Protein AF-A0A0B1IUJ5-F1 (afdb_monomer_lite)

Secondary structure (DSSP, 8-state):
-HHHHHHTT----SEEEE---TTHHHHHHHH-TT-EEEE-HHHHHHHHHTTSPP-

InterPro domains:
  IPR001207 Transposase, mutator type [PF00872] (1-53)
  IPR001207 Transposase, mutator type [PS01007] (19-43)
  IPR001207 Transposase, mutator type [PTHR33217] (1-55)

Organism: Escherichia coli (NCBI:txid562)

Foldseek 3Di:
DLVVCVVVPPPEAQEDADQPPPCVVVVCCVRHVNYHYHHHVVSVVCVVCVPPDDD

Sequence (55 aa):
MLTELKNRGLNDILIACVDGLKGFPDAINTVYPKARIQLCIVHMVRNSLRFVSWK

Structure (mmCIF, N/CA/C/O backbone):
data_AF-A0A0B1IUJ5-F1
#
_entry.id   AF-A0A0B1IUJ5-F1
#
loop_
_atom_site.group_PDB
_atom_site.id
_atom_site.type_symbol
_atom_site.label_atom_id
_atom_site.label_alt_id
_atom_site.label_comp_id
_atom_site.label_asym_id
_atom_site.label_entity_id
_atom_site.label_seq_id
_atom_site.pdbx_PDB_ins_code
_atom_site.Cartn_x
_atom_site.Cartn_y
_atom_site.Cartn_z
_atom_site.occupancy
_atom_site.B_iso_or_equiv
_atom_site.auth_seq_id
_atom_site.auth_comp_id
_atom_site.auth_asym_id
_atom_site.auth_atom_id
_atom_site.pdbx_PDB_model_num
ATOM 1 N N . MET A 1 1 ? -10.979 10.659 -0.493 1.00 87.25 1 MET A N 1
ATOM 2 C CA . MET A 1 1 ? -11.066 9.270 -0.998 1.00 87.25 1 MET A CA 1
ATOM 3 C C . MET A 1 1 ? -11.051 8.221 0.118 1.00 87.25 1 MET A C 1
ATOM 5 O O . MET A 1 1 ? -12.077 7.601 0.332 1.00 87.25 1 MET A O 1
ATOM 9 N N . LEU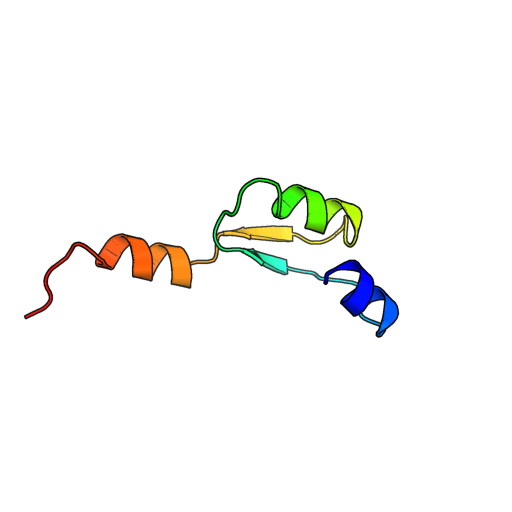 A 1 2 ? -9.955 7.993 0.859 1.00 95.69 2 LEU A N 1
ATOM 10 C CA . LEU A 1 2 ? -9.904 6.899 1.857 1.00 95.69 2 LEU A CA 1
ATOM 11 C C . LEU A 1 2 ? -10.954 7.041 2.975 1.00 95.69 2 LEU A C 1
ATOM 13 O O . LEU A 1 2 ? -11.646 6.077 3.297 1.00 95.69 2 LEU A O 1
ATOM 17 N N . THR A 1 3 ? -11.131 8.258 3.497 1.00 95.94 3 THR A N 1
ATOM 18 C CA . THR A 1 3 ? -12.186 8.598 4.470 1.00 95.94 3 THR A CA 1
ATOM 19 C C . THR A 1 3 ? -13.589 8.428 3.891 1.00 95.94 3 THR A C 1
ATOM 21 O O . THR A 1 3 ? -14.510 8.044 4.595 1.00 95.94 3 THR A O 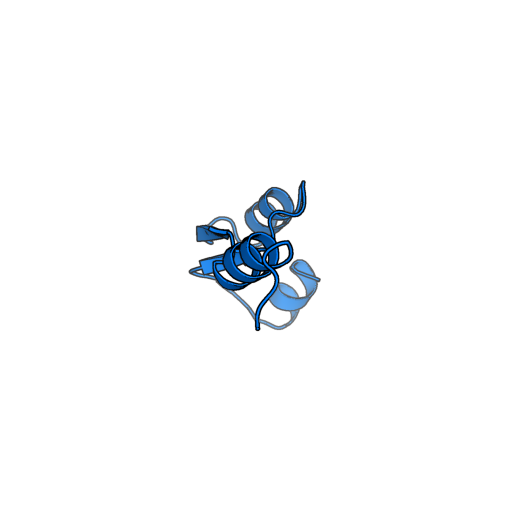1
ATOM 24 N N . GLU A 1 4 ? -13.761 8.670 2.594 1.00 97.69 4 GLU A N 1
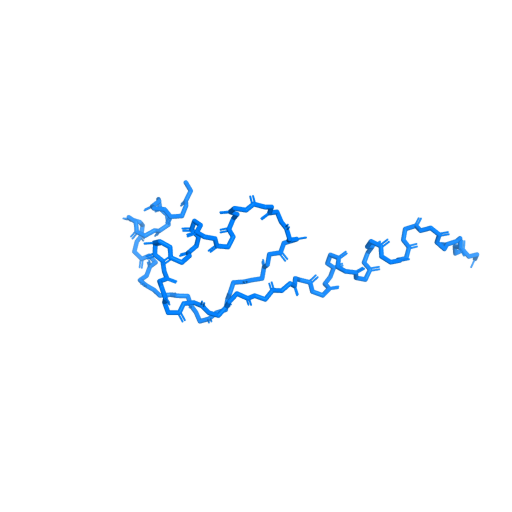ATOM 25 C CA . GLU A 1 4 ? -15.048 8.500 1.917 1.00 97.69 4 GLU A CA 1
ATOM 26 C C . GLU A 1 4 ? -15.423 7.019 1.806 1.00 97.69 4 GLU A C 1
ATOM 28 O O . GLU A 1 4 ? -16.566 6.662 2.070 1.00 97.69 4 GLU A O 1
ATOM 33 N N . LEU A 1 5 ? -14.455 6.145 1.499 1.00 97.44 5 LEU A N 1
ATOM 34 C CA . LEU A 1 5 ? -14.655 4.692 1.543 1.00 97.44 5 LEU A CA 1
ATOM 35 C C . LEU A 1 5 ? -15.064 4.230 2.948 1.00 97.44 5 LEU A C 1
ATOM 37 O O . LEU A 1 5 ? -15.992 3.435 3.084 1.00 97.44 5 LEU A O 1
ATOM 41 N N . LYS A 1 6 ? -14.442 4.798 3.988 1.00 96.62 6 LYS A N 1
ATOM 42 C CA . LYS A 1 6 ? -14.784 4.511 5.386 1.00 96.62 6 LYS A CA 1
ATOM 43 C C . LYS A 1 6 ? -16.207 4.956 5.717 1.00 96.62 6 LYS A C 1
ATOM 45 O O . LYS A 1 6 ? -16.984 4.184 6.266 1.00 96.62 6 LYS A O 1
ATOM 50 N N . ASN A 1 7 ? -16.579 6.165 5.295 1.00 97.81 7 ASN A N 1
ATOM 51 C CA . ASN A 1 7 ? -17.928 6.710 5.470 1.00 97.81 7 ASN A CA 1
ATOM 52 C C . ASN A 1 7 ? -19.000 5.914 4.704 1.00 97.81 7 ASN A C 1
ATOM 54 O O . ASN A 1 7 ? -20.167 5.951 5.076 1.00 97.81 7 ASN A O 1
ATOM 58 N N . ARG A 1 8 ? -18.615 5.179 3.653 1.00 98.06 8 ARG A N 1
ATOM 59 C CA . ARG A 1 8 ? -19.486 4.261 2.900 1.00 98.06 8 ARG A CA 1
ATOM 60 C C . ARG A 1 8 ? -19.558 2.849 3.498 1.00 98.06 8 ARG A C 1
ATOM 62 O O . ARG A 1 8 ? -20.192 1.983 2.906 1.00 98.06 8 ARG A O 1
ATOM 69 N N . GLY A 1 9 ? -18.931 2.613 4.651 1.00 97.75 9 GLY A N 1
ATOM 70 C CA . GLY A 1 9 ? -19.004 1.345 5.381 1.00 97.75 9 GLY A CA 1
ATOM 71 C C . GLY A 1 9 ? -17.841 0.382 5.133 1.00 97.75 9 GLY A C 1
ATOM 72 O O . GLY A 1 9 ? -17.902 -0.762 5.582 1.00 97.75 9 GLY A O 1
ATOM 73 N N . LEU A 1 10 ? -16.770 0.809 4.451 1.00 97.50 10 LEU A N 1
ATOM 74 C CA . LEU A 1 10 ? -15.542 0.016 4.390 1.00 97.50 10 LEU A CA 1
ATOM 75 C C . LEU A 1 10 ? -14.834 0.089 5.751 1.00 97.50 10 LEU A C 1
ATOM 77 O O . LEU A 1 10 ? -14.233 1.104 6.096 1.00 97.50 10 LEU A O 1
ATOM 81 N N . ASN A 1 11 ? -14.928 -0.980 6.536 1.00 95.25 11 ASN A N 1
ATOM 82 C CA . ASN A 1 11 ? -14.441 -0.980 7.918 1.00 95.25 11 ASN A C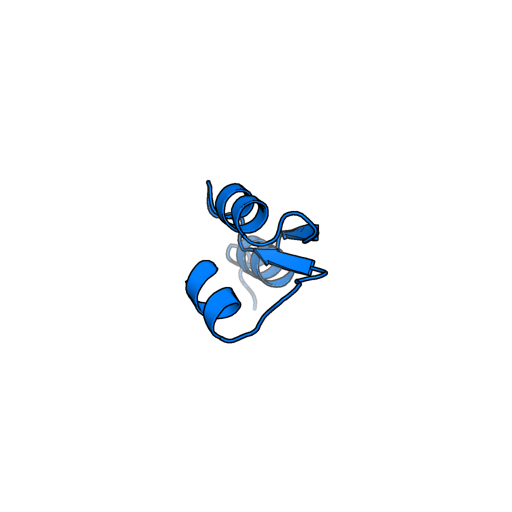A 1
ATOM 83 C C . ASN A 1 11 ? -12.959 -1.339 8.038 1.00 95.25 11 ASN A C 1
ATOM 85 O O . ASN A 1 11 ? -12.254 -0.761 8.865 1.00 95.25 11 ASN A O 1
ATOM 89 N N . ASP A 1 12 ? -12.494 -2.289 7.228 1.00 96.12 12 ASP A N 1
ATOM 90 C CA . ASP A 1 12 ? -11.124 -2.783 7.290 1.00 96.12 12 ASP A CA 1
ATOM 91 C C . ASP A 1 12 ? -10.603 -3.141 5.898 1.00 96.12 12 ASP A C 1
ATOM 93 O O . ASP A 1 12 ? -11.363 -3.481 4.987 1.00 96.12 12 ASP A O 1
ATOM 97 N N . ILE A 1 13 ? -9.287 -3.061 5.750 1.00 97.00 13 ILE A N 1
ATOM 98 C CA . ILE A 1 13 ? -8.556 -3.455 4.553 1.00 97.00 13 ILE A CA 1
ATOM 99 C C . ILE A 1 13 ? -7.449 -4.380 5.026 1.00 97.00 13 ILE A C 1
ATOM 101 O O . ILE A 1 13 ? -6.598 -3.965 5.799 1.00 97.00 13 ILE A O 1
ATOM 105 N N . LEU A 1 14 ? -7.417 -5.618 4.537 1.00 97.94 14 LEU A N 1
ATOM 106 C CA . LEU A 1 14 ? -6.324 -6.533 4.874 1.00 97.94 14 LEU A CA 1
ATOM 107 C C . LEU A 1 14 ? -5.041 -6.165 4.119 1.00 97.94 14 LEU A C 1
ATOM 109 O O . LEU A 1 14 ? -3.960 -6.138 4.705 1.00 97.94 14 LEU A O 1
ATOM 113 N N . ILE A 1 15 ? -5.160 -5.873 2.818 1.00 97.75 15 ILE A N 1
ATOM 114 C CA . ILE A 1 15 ? -4.033 -5.542 1.941 1.00 97.75 15 ILE A CA 1
ATOM 115 C C . ILE A 1 15 ? -4.400 -4.357 1.047 1.00 97.75 15 ILE A C 1
ATOM 117 O O . ILE A 1 15 ? -5.423 -4.384 0.365 1.00 97.75 15 ILE A O 1
ATOM 121 N N . ALA A 1 16 ? -3.534 -3.345 1.015 1.00 97.19 16 ALA A N 1
ATOM 122 C CA . ALA A 1 16 ? -3.619 -2.220 0.094 1.00 97.19 16 ALA A CA 1
ATOM 123 C C . ALA A 1 16 ? -2.430 -2.249 -0.879 1.00 97.19 16 ALA A C 1
ATOM 125 O O . ALA A 1 16 ? -1.292 -1.969 -0.495 1.00 97.19 16 ALA A O 1
ATOM 126 N N . CYS A 1 17 ? -2.697 -2.590 -2.143 1.00 97.50 17 CYS A N 1
ATOM 127 C CA . CYS A 1 17 ? -1.697 -2.570 -3.210 1.00 97.50 17 CYS A CA 1
ATOM 128 C C . CYS A 1 17 ? -1.594 -1.166 -3.816 1.00 97.50 17 CYS A C 1
ATOM 130 O O . CYS A 1 17 ? -2.548 -0.686 -4.425 1.00 97.50 17 CYS A O 1
ATOM 132 N N . VAL A 1 18 ? -0.434 -0.524 -3.687 1.00 96.12 18 VAL A N 1
ATOM 133 C CA . VAL A 1 18 ? -0.185 0.849 -4.158 1.00 96.12 18 VAL A CA 1
ATOM 134 C C . VAL A 1 18 ? 0.938 0.894 -5.191 1.00 96.12 18 VAL A C 1
ATOM 136 O O . VAL A 1 18 ? 1.731 -0.033 -5.313 1.00 96.12 18 VAL A O 1
ATOM 139 N N . ASP A 1 19 ? 1.010 1.964 -5.968 1.00 93.88 19 ASP A N 1
ATOM 140 C CA . ASP A 1 19 ? 2.017 2.185 -7.017 1.00 93.88 19 ASP A CA 1
ATOM 141 C C . ASP A 1 19 ? 3.353 2.758 -6.502 1.00 93.88 19 ASP A C 1
ATOM 143 O O . ASP A 1 19 ? 4.311 2.853 -7.263 1.00 93.88 19 ASP A O 1
ATOM 147 N N . GLY A 1 20 ? 3.435 3.109 -5.214 1.00 91.19 20 GLY A N 1
ATOM 148 C CA . GLY A 1 20 ? 4.616 3.724 -4.601 1.00 91.19 20 GLY A CA 1
ATOM 149 C C . GLY A 1 20 ? 4.548 5.249 -4.494 1.00 91.19 20 GLY A C 1
ATOM 150 O O . GLY A 1 20 ? 5.564 5.879 -4.199 1.00 91.19 20 GLY A O 1
ATOM 151 N N . LEU A 1 21 ? 3.372 5.854 -4.700 1.00 95.44 21 LEU A N 1
ATOM 152 C CA . LEU A 1 21 ? 3.170 7.287 -4.507 1.00 95.44 21 LEU A CA 1
ATOM 153 C C . LEU A 1 21 ? 3.579 7.740 -3.092 1.00 95.44 21 LEU A C 1
ATOM 155 O O . LEU A 1 21 ? 3.088 7.231 -2.080 1.00 95.44 21 LEU A O 1
ATOM 159 N N . LYS A 1 22 ? 4.469 8.737 -3.019 1.00 94.56 22 LYS A N 1
ATOM 160 C CA . LYS A 1 22 ? 4.979 9.279 -1.752 1.00 94.56 22 LYS A CA 1
ATOM 161 C C . LYS A 1 22 ? 3.835 9.831 -0.892 1.00 94.56 22 LYS A C 1
ATOM 163 O O . LYS A 1 22 ? 2.985 10.566 -1.385 1.00 94.56 22 LYS A O 1
ATOM 168 N N . GLY A 1 23 ? 3.830 9.486 0.396 1.00 94.69 23 GLY A N 1
ATOM 169 C CA . GLY A 1 23 ? 2.820 9.925 1.367 1.00 94.69 23 GLY A CA 1
ATOM 170 C C . GLY A 1 23 ? 1.479 9.186 1.281 1.00 94.69 23 GLY A C 1
ATOM 171 O O . GLY A 1 23 ? 0.670 9.278 2.202 1.00 94.69 23 GLY A O 1
ATOM 172 N N . PHE A 1 24 ? 1.234 8.404 0.224 1.00 95.75 24 PHE A N 1
ATOM 173 C CA . PHE A 1 24 ? 0.009 7.614 0.126 1.00 95.75 24 PHE A CA 1
ATOM 174 C C . PHE A 1 24 ? -0.042 6.454 1.139 1.00 95.75 24 PHE A C 1
ATOM 176 O O . PHE A 1 24 ? -1.094 6.274 1.756 1.00 95.75 24 PHE A O 1
ATOM 183 N N . PRO A 1 25 ? 1.064 5.729 1.414 1.00 95.81 25 PRO A N 1
ATOM 184 C CA . PRO A 1 25 ? 1.110 4.767 2.513 1.00 95.81 25 PRO A CA 1
ATOM 185 C C . PRO A 1 25 ? 0.727 5.368 3.875 1.00 95.81 25 PRO A C 1
ATOM 187 O O . PRO A 1 25 ? -0.053 4.773 4.615 1.00 95.81 25 PRO A O 1
ATOM 190 N N . ASP A 1 26 ? 1.206 6.576 4.177 1.00 96.44 26 ASP A N 1
ATOM 191 C CA . ASP A 1 26 ? 0.914 7.268 5.440 1.00 96.44 26 ASP A CA 1
ATOM 192 C C . AS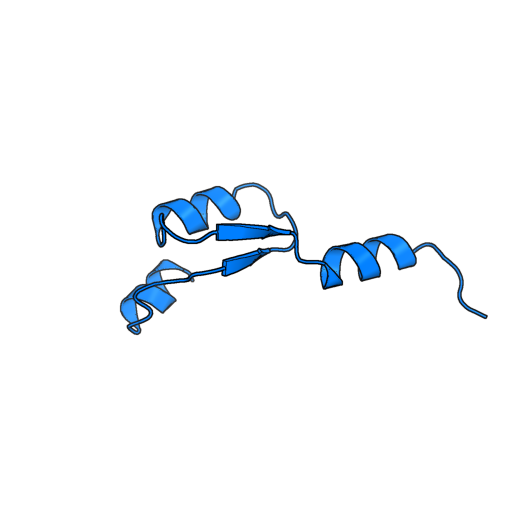P A 1 26 ? -0.568 7.658 5.540 1.00 96.44 26 ASP A C 1
ATOM 194 O O . ASP A 1 26 ? -1.205 7.499 6.586 1.00 96.44 26 ASP A O 1
ATOM 198 N N . ALA A 1 27 ? -1.157 8.096 4.423 1.00 96.31 27 ALA A N 1
ATOM 199 C CA . ALA A 1 27 ? -2.584 8.386 4.339 1.00 96.31 27 ALA A CA 1
ATOM 200 C C . ALA A 1 27 ? -3.448 7.127 4.548 1.00 96.31 27 ALA A C 1
ATOM 202 O O . ALA A 1 27 ? -4.477 7.195 5.223 1.00 96.31 27 ALA A O 1
ATOM 203 N N . ILE A 1 28 ? -3.025 5.971 4.020 1.00 97.00 28 ILE A N 1
ATOM 204 C CA . ILE A 1 28 ? -3.693 4.680 4.258 1.00 97.00 28 ILE A CA 1
ATOM 205 C C . ILE A 1 28 ? -3.600 4.296 5.731 1.00 97.00 28 ILE A C 1
ATOM 207 O O . ILE A 1 28 ? -4.638 4.030 6.335 1.00 97.00 28 ILE A O 1
ATOM 211 N N . ASN A 1 29 ? -2.408 4.350 6.328 1.00 96.50 29 ASN A N 1
ATOM 212 C CA . ASN A 1 29 ? -2.201 4.026 7.742 1.00 96.50 29 ASN A CA 1
ATOM 213 C C . ASN A 1 29 ? -3.017 4.924 8.684 1.00 96.50 29 ASN A C 1
ATOM 215 O O . ASN A 1 29 ? -3.453 4.474 9.740 1.00 96.50 29 ASN A O 1
ATOM 219 N N . THR A 1 30 ? -3.281 6.171 8.288 1.00 97.25 30 THR A N 1
ATOM 220 C CA . THR A 1 30 ? -4.112 7.100 9.069 1.00 97.25 30 THR A CA 1
ATOM 221 C C . THR A 1 30 ? -5.583 6.664 9.124 1.00 97.25 30 THR A C 1
ATOM 223 O O . THR A 1 30 ? -6.246 6.835 10.146 1.00 97.25 30 THR A O 1
ATOM 226 N N . VAL A 1 31 ? -6.123 6.095 8.038 1.00 97.69 31 VAL A N 1
ATOM 227 C CA . VAL A 1 31 ? -7.550 5.721 7.948 1.00 97.69 31 VAL A CA 1
ATOM 228 C C . VAL A 1 31 ? -7.792 4.246 8.298 1.00 97.69 31 VAL A C 1
ATOM 230 O O . VAL A 1 31 ? -8.787 3.935 8.967 1.00 97.69 31 VAL A O 1
ATOM 233 N N . TYR A 1 32 ? -6.873 3.371 7.878 1.00 97.94 32 TYR A N 1
ATOM 234 C CA . TYR A 1 32 ? -6.890 1.910 8.009 1.00 97.94 32 TYR A CA 1
ATOM 235 C C . TYR A 1 32 ? -5.546 1.405 8.578 1.00 97.94 32 TYR A C 1
ATOM 237 O O . TYR A 1 32 ? -4.754 0.800 7.856 1.00 97.94 32 TYR A O 1
ATOM 245 N N . PRO A 1 33 ? -5.262 1.617 9.876 1.00 97.06 33 PRO A N 1
ATOM 246 C CA . PRO A 1 33 ? -3.953 1.323 10.480 1.00 97.06 33 PRO A CA 1
ATOM 247 C C . PRO A 1 33 ? -3.580 -0.167 10.513 1.00 97.06 33 PRO A C 1
ATOM 249 O O . PRO A 1 33 ? -2.430 -0.510 10.770 1.00 97.06 33 PRO A O 1
ATOM 252 N N . LYS A 1 34 ? -4.547 -1.064 10.289 1.00 97.56 34 LYS A N 1
ATOM 253 C CA . LYS A 1 34 ? -4.327 -2.517 10.237 1.00 97.56 34 LYS A CA 1
ATOM 254 C C . LYS A 1 34 ? -4.007 -3.025 8.831 1.00 97.56 34 LYS A C 1
ATOM 256 O O . LYS A 1 34 ? -3.648 -4.191 8.679 1.00 97.56 34 LYS A O 1
ATOM 261 N N . ALA A 1 35 ? -4.127 -2.169 7.816 1.00 97.88 35 ALA A N 1
ATOM 262 C CA . ALA A 1 35 ? -3.912 -2.565 6.440 1.00 97.88 35 ALA A CA 1
ATOM 263 C C . ALA A 1 35 ? -2.439 -2.836 6.162 1.00 97.88 35 ALA A C 1
ATOM 265 O O . ALA A 1 35 ? -1.569 -1.998 6.396 1.00 97.88 35 ALA A O 1
ATOM 266 N N . ARG A 1 36 ? -2.150 -4.001 5.580 1.00 97.94 36 ARG A N 1
ATOM 267 C CA . ARG A 1 36 ? -0.816 -4.292 5.070 1.00 97.94 36 ARG A CA 1
ATOM 268 C C . ARG A 1 36 ? -0.622 -3.589 3.733 1.00 97.94 36 ARG A C 1
ATOM 270 O O . ARG A 1 36 ? -1.272 -3.919 2.742 1.00 97.94 36 ARG A O 1
ATOM 277 N N . ILE A 1 37 ? 0.310 -2.650 3.687 1.00 97.25 37 ILE A N 1
ATOM 278 C CA . ILE A 1 37 ? 0.628 -1.917 2.462 1.00 97.25 37 ILE A CA 1
ATOM 279 C C . ILE A 1 37 ? 1.648 -2.722 1.650 1.00 97.25 37 ILE A C 1
ATOM 281 O O . ILE A 1 37 ? 2.667 -3.170 2.175 1.00 97.25 37 ILE A O 1
ATOM 285 N N . GLN A 1 38 ? 1.360 -2.923 0.365 1.00 97.56 38 GLN A N 1
ATOM 286 C CA . GLN A 1 38 ? 2.205 -3.660 -0.573 1.00 97.56 38 GLN A CA 1
ATOM 287 C C . GLN A 1 38 ? 2.408 -2.835 -1.850 1.00 97.56 38 GLN A C 1
ATOM 289 O O . GLN A 1 38 ? 1.477 -2.202 -2.344 1.00 97.56 38 GLN A O 1
ATOM 294 N N . LEU A 1 39 ? 3.616 -2.864 -2.420 1.00 96.94 39 LEU A N 1
ATOM 295 C CA . LEU A 1 39 ? 3.837 -2.345 -3.770 1.00 96.94 39 LEU A CA 1
ATOM 296 C C . LEU A 1 39 ? 3.190 -3.275 -4.797 1.00 96.94 39 LEU A C 1
ATOM 298 O O . LEU A 1 39 ? 3.418 -4.484 -4.801 1.00 96.94 39 LEU A O 1
ATOM 302 N N . CYS A 1 40 ? 2.384 -2.706 -5.681 1.00 97.69 40 CYS A N 1
ATOM 303 C CA . CYS A 1 40 ? 1.640 -3.451 -6.676 1.00 97.69 40 CYS A CA 1
ATOM 304 C C . CYS A 1 40 ? 2.591 -4.077 -7.703 1.00 97.69 40 CYS A C 1
ATOM 306 O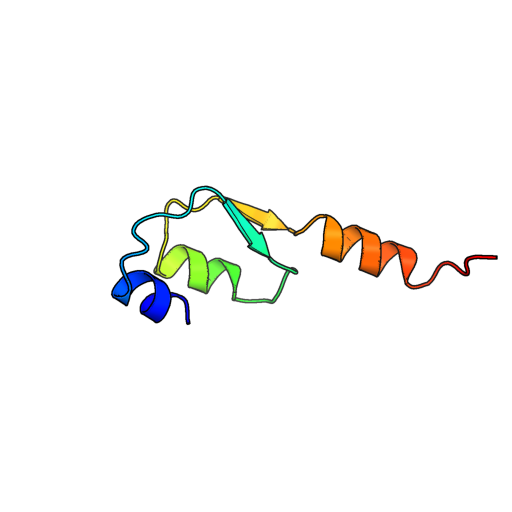 O . CYS A 1 40 ? 3.219 -3.375 -8.500 1.00 97.69 40 CYS A O 1
ATOM 308 N N . ILE A 1 41 ? 2.643 -5.412 -7.730 1.00 97.38 41 ILE A N 1
ATOM 309 C CA . ILE A 1 41 ? 3.494 -6.161 -8.661 1.00 97.38 41 ILE A CA 1
ATOM 310 C C . ILE A 1 41 ? 3.167 -5.851 -10.126 1.00 97.38 41 ILE A C 1
ATOM 312 O O . ILE A 1 41 ? 4.066 -5.803 -10.956 1.00 97.38 41 ILE A O 1
ATOM 316 N N . VAL A 1 42 ? 1.903 -5.559 -10.447 1.00 97.75 42 VAL A N 1
ATOM 317 C CA . VAL A 1 42 ? 1.499 -5.175 -11.807 1.00 97.75 42 VAL A CA 1
ATOM 318 C C . VAL A 1 42 ? 2.142 -3.848 -12.209 1.00 97.75 42 VAL A C 1
ATOM 320 O O . VAL A 1 42 ? 2.665 -3.743 -13.317 1.00 97.75 42 VAL A O 1
ATOM 323 N N . HIS A 1 43 ? 2.161 -2.849 -11.319 1.00 97.00 43 HIS A N 1
ATOM 324 C CA . HIS A 1 43 ? 2.860 -1.588 -11.581 1.00 97.00 43 HIS A CA 1
ATOM 325 C C . HIS A 1 43 ? 4.367 -1.811 -11.732 1.00 97.00 43 HIS A C 1
ATOM 327 O O . HIS A 1 43 ? 4.961 -1.280 -12.668 1.00 97.00 43 HIS A O 1
ATOM 333 N N . MET A 1 44 ? 4.964 -2.651 -10.879 1.00 96.19 44 MET A N 1
ATOM 334 C CA . MET A 1 44 ? 6.385 -3.001 -10.957 1.00 96.19 44 MET A CA 1
ATOM 335 C C . MET A 1 44 ? 6.732 -3.651 -12.301 1.00 96.19 44 MET A C 1
ATOM 337 O O . MET A 1 44 ? 7.589 -3.140 -13.012 1.00 96.19 44 MET A O 1
ATOM 341 N N . VAL A 1 45 ? 6.024 -4.714 -12.696 1.00 96.25 45 VAL A N 1
ATOM 342 C CA . VAL A 1 45 ? 6.264 -5.435 -13.958 1.00 96.25 45 VAL A CA 1
ATOM 343 C C . VAL A 1 45 ? 6.072 -4.515 -15.162 1.00 96.25 45 VAL A C 1
ATOM 345 O O . VAL A 1 45 ? 6.931 -4.470 -16.040 1.00 96.25 45 VAL A O 1
ATOM 348 N N . ARG A 1 46 ? 4.988 -3.728 -15.198 1.00 95.50 46 ARG A N 1
ATOM 349 C CA . ARG A 1 46 ? 4.742 -2.773 -16.292 1.00 95.50 46 ARG A CA 1
ATOM 350 C C . ARG A 1 46 ? 5.838 -1.714 -16.383 1.00 95.50 46 ARG A C 1
ATOM 352 O O . ARG A 1 46 ? 6.266 -1.387 -17.484 1.00 95.50 46 ARG A O 1
ATOM 359 N N . ASN A 1 47 ? 6.296 -1.189 -15.247 1.00 94.44 47 ASN A N 1
ATOM 360 C CA . ASN A 1 47 ? 7.370 -0.202 -15.220 1.00 94.44 47 ASN A CA 1
ATOM 361 C C . ASN A 1 47 ? 8.719 -0.812 -15.638 1.00 94.44 47 ASN A C 1
ATOM 363 O O . ASN A 1 47 ? 9.444 -0.197 -16.415 1.00 94.44 47 ASN A O 1
ATOM 367 N N . SER A 1 48 ? 9.031 -2.030 -15.186 1.00 94.88 48 SER A N 1
ATOM 368 C CA . SER A 1 48 ? 10.252 -2.758 -15.553 1.00 94.88 48 SER A CA 1
ATOM 369 C C . SER A 1 48 ? 10.313 -3.091 -17.044 1.00 94.88 48 SER A C 1
ATOM 371 O O . SER A 1 48 ? 11.369 -2.960 -17.656 1.00 94.88 48 SER A O 1
ATOM 373 N N . LEU A 1 49 ? 9.186 -3.482 -17.644 1.00 95.56 49 LEU A N 1
ATOM 374 C CA . LEU A 1 49 ? 9.118 -3.836 -19.064 1.00 95.56 49 LEU A CA 1
ATOM 375 C C . LEU A 1 49 ? 8.961 -2.624 -19.991 1.00 95.56 49 LEU A C 1
ATOM 377 O O . LEU A 1 49 ? 9.118 -2.773 -21.197 1.00 95.56 49 LEU A O 1
ATOM 381 N N . ARG A 1 50 ? 8.706 -1.416 -19.463 1.00 94.25 50 ARG A N 1
ATOM 382 C CA . ARG A 1 50 ? 8.480 -0.200 -20.271 1.00 94.25 50 ARG A CA 1
ATOM 383 C C . ARG A 1 50 ? 9.621 0.113 -21.242 1.00 94.25 50 ARG A C 1
ATOM 385 O O . ARG A 1 50 ? 9.386 0.709 -22.286 1.00 94.25 50 ARG A O 1
ATOM 392 N N . PHE A 1 51 ? 10.847 -0.240 -20.872 1.00 92.38 51 PHE A N 1
ATOM 393 C CA . PHE A 1 51 ? 12.052 0.067 -21.642 1.00 92.38 51 PHE A CA 1
ATOM 394 C C . PHE A 1 51 ? 12.576 -1.119 -22.454 1.00 92.38 51 PHE A C 1
ATOM 396 O O . PHE A 1 51 ? 13.577 -0.984 -23.153 1.00 92.38 51 PHE A O 1
ATOM 403 N N . VAL A 1 52 ? 11.921 -2.277 -22.360 1.00 92.38 52 VAL A N 1
ATOM 404 C CA . VAL A 1 52 ? 12.285 -3.463 -23.130 1.00 92.38 52 VAL A CA 1
ATOM 405 C C . VAL A 1 52 ? 11.440 -3.462 -24.395 1.00 92.38 52 VAL A C 1
ATOM 407 O O . VAL A 1 52 ? 10.215 -3.542 -24.331 1.00 92.38 52 VAL A O 1
ATOM 410 N N . SER A 1 53 ? 12.087 -3.354 -25.554 1.00 85.12 53 SER A N 1
ATOM 411 C CA . SER A 1 53 ? 11.400 -3.536 -26.827 1.00 85.12 53 SER A CA 1
ATOM 412 C C . SER A 1 53 ? 10.952 -4.991 -26.954 1.00 85.12 53 SER A C 1
ATOM 414 O O . SER A 1 53 ? 11.742 -5.923 -26.811 1.00 85.12 53 SER A O 1
ATOM 416 N N . TRP A 1 54 ? 9.661 -5.182 -27.202 1.00 78.56 54 TRP A N 1
ATOM 417 C CA . TRP A 1 54 ? 9.094 -6.481 -27.543 1.00 78.56 54 TRP A CA 1
ATOM 418 C C . TRP A 1 54 ? 8.970 -6.575 -29.068 1.00 78.56 54 TRP A C 1
ATOM 420 O O . TRP A 1 54 ? 8.648 -5.576 -29.715 1.00 78.56 54 TRP A O 1
ATOM 430 N N . LYS A 1 55 ? 9.297 -7.738 -29.632 1.00 62.44 55 LYS A N 1
ATOM 431 C CA . LYS A 1 55 ? 9.382 -7.991 -31.074 1.00 62.44 55 LYS A CA 1
ATOM 432 C C . LYS A 1 55 ? 8.345 -9.022 -31.485 1.00 62.44 55 LYS A C 1
ATOM 434 O O . LYS A 1 55 ? 8.180 -9.987 -30.708 1.00 62.44 55 LYS A O 1
#

Radius of gyration: 14.52 Å; chains: 1; bounding box: 32×18×42 Å

pLDDT: mean 95.04, std 5.57, range [62.44, 98.06]